Protein AF-A0A5N6XJJ0-F1 (afdb_monomer)

Structure (mmCIF, N/CA/C/O backbone):
data_AF-A0A5N6XJJ0-F1
#
_entry.id   AF-A0A5N6XJJ0-F1
#
loop_
_atom_site.group_PDB
_atom_site.id
_atom_site.type_symbol
_atom_site.label_atom_id
_atom_site.label_alt_id
_atom_site.label_comp_id
_atom_site.label_asym_id
_atom_site.label_entity_id
_atom_site.label_seq_id
_atom_site.pdbx_PDB_ins_code
_atom_site.Cartn_x
_atom_site.Cartn_y
_atom_site.Cartn_z
_atom_site.occupancy
_atom_site.B_iso_or_equiv
_atom_site.auth_seq_id
_atom_site.auth_comp_id
_atom_site.auth_asym_id
_atom_site.auth_atom_id
_atom_site.pdbx_PDB_model_num
ATOM 1 N N . MET A 1 1 ? -23.373 0.559 -18.946 1.00 32.66 1 MET A N 1
ATOM 2 C CA . MET A 1 1 ? -23.958 1.706 -18.225 1.00 32.66 1 MET A CA 1
ATOM 3 C C . MET A 1 1 ? -22.934 2.140 -17.189 1.00 32.66 1 MET A C 1
ATOM 5 O O . MET A 1 1 ? -22.954 1.647 -16.071 1.00 32.66 1 MET A O 1
ATOM 9 N N . LEU A 1 2 ? -21.949 2.936 -17.612 1.00 35.50 2 LEU A N 1
ATOM 10 C CA . LEU A 1 2 ? -20.989 3.548 -16.695 1.00 35.50 2 LEU A CA 1
ATOM 11 C C . LEU A 1 2 ? -21.789 4.527 -15.840 1.00 35.50 2 LEU A C 1
ATOM 13 O O . LEU A 1 2 ? -22.465 5.399 -16.385 1.00 35.50 2 LEU A O 1
ATOM 17 N N . LEU A 1 3 ? -21.800 4.318 -14.526 1.00 37.94 3 LEU A N 1
ATOM 18 C CA . LEU A 1 3 ? -22.366 5.254 -13.561 1.00 37.94 3 LEU A CA 1
ATOM 19 C C . LEU A 1 3 ? -21.498 6.520 -13.571 1.00 37.94 3 LEU A C 1
ATOM 21 O O . LEU A 1 3 ? -20.705 6.758 -12.669 1.00 37.94 3 LEU A O 1
ATOM 25 N N . ASP A 1 4 ? -21.677 7.336 -14.610 1.00 41.28 4 ASP A N 1
ATOM 26 C CA . ASP A 1 4 ? -21.200 8.712 -14.751 1.00 41.28 4 ASP A CA 1
ATOM 27 C C . ASP A 1 4 ? -21.990 9.636 -13.810 1.00 41.28 4 ASP A C 1
ATOM 29 O O . ASP A 1 4 ? -22.549 10.664 -14.192 1.00 41.28 4 ASP A O 1
ATOM 33 N N . GLY A 1 5 ? -22.078 9.247 -12.540 1.00 42.66 5 GLY A N 1
ATOM 34 C CA . GLY A 1 5 ? -22.520 10.141 -11.493 1.00 42.66 5 GLY A CA 1
ATOM 35 C C . GLY A 1 5 ? -21.407 11.141 -11.229 1.00 42.66 5 GLY A C 1
ATOM 36 O O . GLY A 1 5 ? -20.252 10.756 -11.064 1.00 42.66 5 GLY A O 1
ATOM 37 N N . GLN A 1 6 ? -21.762 12.418 -11.127 1.00 47.41 6 GLN A N 1
ATOM 38 C CA . GLN A 1 6 ? -20.972 13.504 -10.535 1.00 47.41 6 GLN A CA 1
ATOM 39 C C . GLN A 1 6 ? -20.654 13.241 -9.044 1.00 47.41 6 GLN A C 1
ATOM 41 O O . GLN A 1 6 ? -20.845 14.092 -8.178 1.00 47.41 6 GLN A O 1
ATOM 46 N N . LEU A 1 7 ? -20.243 12.026 -8.701 1.00 52.41 7 LEU A N 1
ATOM 47 C CA . LEU A 1 7 ? -19.895 11.616 -7.361 1.00 52.41 7 LEU A CA 1
ATOM 48 C C . LEU A 1 7 ? -18.451 12.038 -7.155 1.00 52.41 7 LEU A C 1
ATOM 50 O O . LEU A 1 7 ? -17.514 11.426 -7.666 1.00 52.41 7 LEU A O 1
ATOM 54 N N . SER A 1 8 ? -18.278 13.137 -6.430 1.00 66.50 8 SER A N 1
ATOM 55 C CA . SER A 1 8 ? -16.967 13.516 -5.942 1.00 66.50 8 SER A CA 1
ATOM 56 C C . SER A 1 8 ? -16.466 12.385 -5.039 1.00 66.50 8 SER A C 1
ATOM 58 O O . SER A 1 8 ? -17.135 11.994 -4.083 1.00 66.50 8 SER A O 1
ATOM 60 N N . PHE A 1 9 ? -15.296 11.833 -5.364 1.00 71.94 9 PHE A N 1
ATOM 61 C CA . PHE A 1 9 ? -14.524 10.944 -4.490 1.00 71.94 9 PHE A CA 1
ATOM 62 C C . PHE A 1 9 ? -14.634 11.286 -2.992 1.00 71.94 9 PHE A C 1
ATOM 64 O O . PHE A 1 9 ? -14.977 10.379 -2.232 1.00 71.94 9 PHE A O 1
ATOM 71 N N . PRO A 1 10 ? -14.480 12.568 -2.581 1.00 73.50 10 PRO A N 1
ATOM 72 C CA . PRO A 1 10 ? -14.843 13.057 -1.252 1.00 73.50 10 PRO A CA 1
ATOM 73 C C . PRO A 1 10 ? -16.040 12.378 -0.589 1.00 73.50 10 PRO A C 1
ATOM 75 O O . PRO A 1 10 ? -15.932 11.800 0.486 1.00 73.50 10 PRO A O 1
ATOM 78 N N . ARG A 1 11 ? -17.190 12.420 -1.263 1.00 76.12 11 ARG A N 1
ATOM 79 C CA . ARG A 1 11 ? -18.474 12.040 -0.694 1.00 76.12 11 ARG A CA 1
ATOM 80 C C . ARG A 1 11 ? -18.572 10.535 -0.501 1.00 76.12 11 ARG A C 1
ATOM 82 O O . ARG A 1 11 ? -19.161 10.086 0.474 1.00 76.12 11 ARG A O 1
ATOM 89 N N . GLN A 1 12 ? -18.008 9.754 -1.421 1.00 80.31 12 GLN A N 1
ATOM 90 C CA . GLN A 1 12 ? -18.005 8.294 -1.301 1.00 80.31 12 GLN A CA 1
ATOM 91 C C . GLN A 1 12 ? -17.104 7.839 -0.153 1.00 80.31 12 GLN A C 1
ATOM 93 O O . GLN A 1 12 ? -17.501 6.986 0.640 1.00 80.31 12 GLN A O 1
ATOM 98 N N . VAL A 1 13 ? -15.935 8.467 -0.010 1.00 81.81 13 VAL A N 1
ATOM 99 C CA . VAL A 1 13 ? -15.036 8.202 1.116 1.00 81.81 13 VAL A CA 1
ATOM 100 C C . VAL A 1 13 ? -15.674 8.609 2.440 1.00 81.81 13 VAL A C 1
ATOM 102 O O . VAL A 1 13 ? -15.606 7.840 3.391 1.00 81.81 13 VAL A O 1
ATOM 105 N N . GLU A 1 14 ? -16.344 9.760 2.512 1.00 84.12 14 GLU A N 1
ATOM 106 C CA . GLU A 1 14 ? -17.056 10.194 3.721 1.00 84.12 14 GLU A CA 1
ATOM 107 C C . GLU A 1 14 ? -18.186 9.236 4.114 1.00 84.12 14 GLU A C 1
ATOM 109 O O . GLU A 1 14 ? -18.315 8.888 5.289 1.00 84.12 14 GLU A O 1
ATOM 114 N N . VAL A 1 15 ? -18.992 8.778 3.150 1.00 87.81 15 VAL A N 1
ATOM 115 C CA . VAL A 1 15 ? -20.066 7.803 3.403 1.00 87.81 15 VAL A CA 1
ATOM 116 C C . VAL A 1 15 ? -19.482 6.489 3.920 1.00 87.81 15 VAL A C 1
ATOM 118 O O . VAL A 1 15 ? -19.957 5.959 4.927 1.00 87.81 15 VAL A O 1
ATOM 121 N N . MET A 1 16 ? -18.422 5.994 3.279 1.00 89.56 16 MET A N 1
ATOM 122 C CA . MET A 1 16 ? -17.717 4.786 3.706 1.00 89.56 16 MET A CA 1
ATOM 123 C C . MET A 1 16 ? -17.121 4.944 5.112 1.00 89.56 16 MET A C 1
ATOM 125 O O . MET A 1 16 ? -17.356 4.102 5.976 1.00 89.56 16 MET A O 1
ATOM 129 N N . ALA A 1 17 ? -16.406 6.040 5.373 1.00 90.75 17 ALA A N 1
ATOM 130 C CA . ALA A 1 17 ? -15.809 6.326 6.672 1.00 90.75 17 ALA A CA 1
ATOM 131 C C . ALA A 1 17 ? -16.868 6.443 7.774 1.00 90.75 17 ALA A C 1
ATOM 133 O O . ALA A 1 17 ? -16.704 5.873 8.847 1.00 90.75 17 ALA A O 1
ATOM 134 N N . THR A 1 18 ? -17.997 7.098 7.495 1.00 92.31 18 THR A N 1
ATOM 135 C CA . THR A 1 18 ? -19.121 7.198 8.438 1.00 92.31 18 THR A CA 1
ATOM 136 C C . THR A 1 18 ? -19.681 5.818 8.783 1.00 92.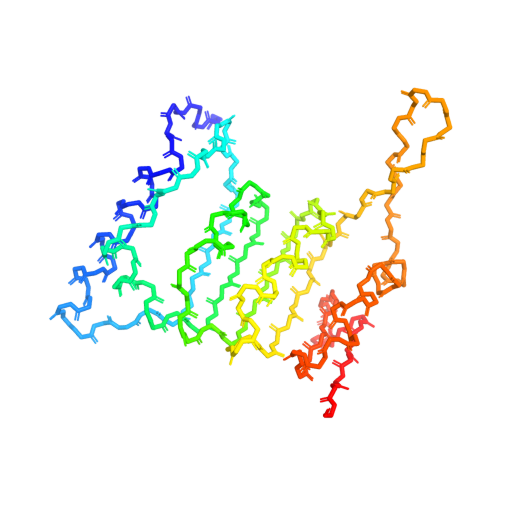31 18 THR A C 1
ATOM 138 O O . THR A 1 18 ? -19.937 5.534 9.954 1.00 92.31 18 THR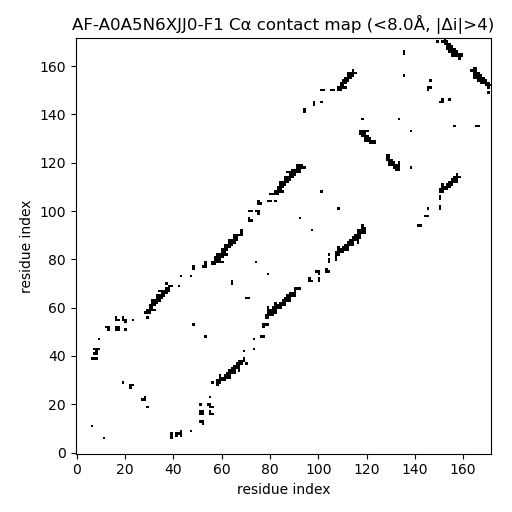 A O 1
ATOM 141 N N . ALA A 1 19 ? -19.841 4.938 7.790 1.00 92.88 19 ALA A N 1
ATOM 142 C CA . ALA A 1 19 ? -20.304 3.572 8.018 1.00 92.88 19 ALA A CA 1
ATOM 143 C C . ALA A 1 19 ? -19.307 2.761 8.865 1.00 92.88 19 ALA A C 1
ATOM 145 O O . ALA A 1 19 ? -19.714 2.075 9.803 1.00 92.88 19 ALA A O 1
ATOM 146 N N . ILE A 1 20 ? -18.005 2.883 8.588 1.00 93.88 20 ILE A N 1
ATOM 147 C CA . ILE A 1 20 ? -16.949 2.209 9.356 1.00 93.88 20 ILE A CA 1
ATOM 148 C C . ILE A 1 20 ? -16.906 2.733 10.797 1.00 93.88 20 ILE A C 1
ATOM 150 O O . ILE A 1 20 ? -16.920 1.940 11.737 1.00 93.88 20 ILE A O 1
ATOM 154 N N . ALA A 1 21 ? -16.937 4.052 10.996 1.00 92.56 21 ALA A N 1
ATOM 155 C CA . ALA A 1 21 ? -16.982 4.663 12.323 1.00 92.56 21 ALA A CA 1
ATOM 156 C C . ALA A 1 21 ? -18.231 4.225 13.112 1.00 92.56 21 ALA A C 1
ATOM 158 O O . ALA A 1 21 ? -18.152 3.918 14.302 1.00 92.56 21 ALA A O 1
ATOM 159 N N . ALA A 1 22 ? -19.390 4.108 12.454 1.00 93.44 22 ALA A N 1
ATOM 160 C CA . ALA A 1 22 ? -20.593 3.563 13.078 1.00 93.44 22 ALA A CA 1
ATOM 161 C C . ALA A 1 22 ? -20.420 2.087 13.481 1.00 93.44 22 ALA A C 1
ATOM 163 O O . ALA A 1 22 ? -20.801 1.720 14.592 1.00 93.44 22 ALA A O 1
ATOM 164 N N . ALA A 1 23 ? -19.809 1.255 12.632 1.00 93.44 23 ALA A N 1
ATOM 165 C CA . ALA A 1 23 ? -19.524 -0.148 12.939 1.00 93.44 23 ALA A CA 1
ATOM 166 C C . ALA A 1 23 ? -18.567 -0.301 14.138 1.00 93.44 23 ALA A C 1
ATOM 168 O O . ALA A 1 23 ? -18.778 -1.161 14.998 1.00 93.44 23 ALA A O 1
ATOM 169 N N . LYS A 1 24 ? -17.578 0.591 14.268 1.00 93.56 24 LYS A N 1
ATOM 170 C CA . LYS A 1 24 ? -16.646 0.619 15.408 1.00 93.56 24 LYS A CA 1
ATOM 171 C C . LYS A 1 24 ? -17.338 0.815 16.754 1.00 93.56 24 LYS A C 1
ATOM 173 O O . LYS A 1 24 ? -16.919 0.215 17.743 1.00 93.56 24 LYS A O 1
ATOM 178 N N . ARG A 1 25 ? -18.454 1.552 16.806 1.00 91.88 25 ARG A N 1
ATOM 179 C CA . ARG A 1 25 ? -19.273 1.687 18.033 1.00 91.88 25 ARG A CA 1
ATOM 180 C C . ARG A 1 25 ? -19.836 0.349 18.516 1.00 91.88 25 ARG A C 1
ATOM 182 O O . ARG A 1 25 ? -20.075 0.178 19.707 1.00 91.88 25 ARG A O 1
ATOM 189 N N . TYR A 1 26 ? -19.977 -0.613 17.608 1.00 94.12 26 TYR A N 1
ATOM 190 C CA . TYR A 1 26 ? -20.374 -1.991 17.892 1.00 94.12 26 TYR A CA 1
ATOM 191 C C . TYR A 1 26 ? -19.176 -2.947 17.997 1.00 94.12 26 TYR A C 1
ATOM 193 O O . TYR A 1 26 ? -19.348 -4.159 17.903 1.00 94.12 26 TYR A O 1
ATOM 201 N N . ARG A 1 27 ? -17.964 -2.418 18.229 1.00 93.19 27 ARG A N 1
ATOM 202 C CA . ARG A 1 27 ? -16.705 -3.173 18.376 1.00 93.19 27 ARG A CA 1
ATOM 203 C C . ARG A 1 27 ? -16.291 -3.961 17.129 1.00 93.19 27 ARG A C 1
ATOM 205 O O . ARG A 1 27 ? -15.551 -4.935 17.235 1.00 93.19 27 ARG A O 1
ATOM 212 N N . VAL A 1 28 ? -16.744 -3.536 15.952 1.00 93.62 28 VAL A N 1
ATOM 213 C CA . VAL A 1 28 ? -16.269 -4.072 14.672 1.00 93.62 28 VAL A CA 1
ATOM 214 C C . VAL A 1 28 ? -15.032 -3.286 14.242 1.00 93.62 28 VAL A C 1
ATOM 216 O O . VAL A 1 28 ? -15.100 -2.068 14.107 1.00 93.62 28 VAL A O 1
ATOM 219 N N . ALA A 1 29 ? -13.915 -3.977 14.015 1.00 90.00 29 ALA A N 1
ATOM 220 C CA . ALA A 1 29 ? -12.679 -3.386 13.505 1.00 90.00 29 ALA A CA 1
ATOM 221 C C . ALA A 1 29 ? -12.459 -3.786 12.041 1.00 90.00 29 ALA A C 1
ATOM 223 O O . ALA A 1 29 ? -12.595 -4.960 11.685 1.00 90.00 29 ALA A O 1
ATOM 224 N N . ILE A 1 30 ? -12.101 -2.814 11.201 1.00 92.25 30 ILE A N 1
ATOM 225 C CA . ILE A 1 30 ? -11.773 -3.033 9.790 1.00 92.25 30 ILE A CA 1
ATOM 226 C C . ILE A 1 30 ? -10.255 -2.993 9.640 1.00 92.25 30 ILE A C 1
ATOM 228 O O . ILE A 1 30 ? -9.650 -1.930 9.727 1.00 92.25 30 ILE A O 1
ATOM 232 N N . HIS A 1 31 ? -9.652 -4.160 9.413 1.00 96.44 31 HIS A N 1
ATOM 233 C CA . HIS A 1 31 ? -8.200 -4.291 9.260 1.00 96.44 31 HIS A CA 1
ATOM 234 C C . HIS A 1 31 ? -7.735 -4.201 7.806 1.00 96.44 31 HIS A C 1
ATOM 236 O O . HIS A 1 31 ? -6.589 -3.835 7.564 1.00 96.44 31 HIS A O 1
ATOM 242 N N . THR A 1 32 ? -8.609 -4.506 6.849 1.00 96.69 32 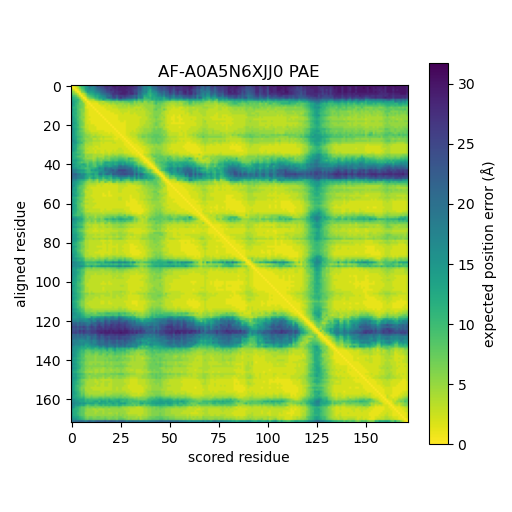THR A N 1
ATOM 243 C CA . THR A 1 32 ? -8.282 -4.512 5.421 1.00 96.69 32 THR A CA 1
ATOM 244 C C . THR A 1 32 ? -9.262 -3.613 4.685 1.00 96.69 32 THR A C 1
ATOM 246 O O . THR A 1 32 ? -10.475 -3.816 4.769 1.00 96.69 32 THR A O 1
ATOM 249 N N . LEU A 1 33 ? -8.735 -2.620 3.972 1.00 93.81 33 LEU A N 1
ATOM 250 C CA . LEU A 1 33 ? -9.495 -1.722 3.113 1.00 93.81 33 LEU A CA 1
ATOM 251 C C . LEU A 1 33 ? -9.106 -1.979 1.658 1.00 93.81 33 LEU A C 1
ATOM 253 O O . LEU A 1 33 ? -7.952 -1.796 1.281 1.00 93.81 33 LEU A O 1
ATOM 257 N N . ILE A 1 34 ? -10.079 -2.384 0.845 1.00 93.31 34 ILE A N 1
ATOM 258 C CA . ILE A 1 34 ? -9.886 -2.660 -0.581 1.00 93.31 34 ILE A CA 1
ATOM 259 C C . ILE A 1 34 ? -10.726 -1.670 -1.374 1.00 93.31 34 ILE A C 1
ATOM 261 O O . ILE A 1 34 ? -11.935 -1.572 -1.162 1.00 93.31 34 ILE A O 1
ATOM 265 N N . ILE A 1 35 ? -10.094 -0.956 -2.301 1.00 89.00 35 ILE A N 1
ATOM 266 C CA . ILE A 1 35 ? -10.783 -0.079 -3.247 1.00 89.00 35 ILE A CA 1
ATOM 267 C C . ILE A 1 35 ? -10.409 -0.517 -4.656 1.00 89.00 35 ILE A C 1
ATOM 269 O O . ILE A 1 35 ? -9.229 -0.645 -4.976 1.00 89.00 35 ILE A O 1
ATOM 273 N N . SER A 1 36 ? -11.427 -0.769 -5.480 1.00 88.12 36 SER A N 1
ATOM 274 C CA . SER A 1 36 ? -11.257 -1.239 -6.853 1.00 88.12 36 SER A CA 1
ATOM 275 C C . SER A 1 36 ? -12.112 -0.456 -7.849 1.00 88.12 36 SER A C 1
ATOM 277 O O . SER A 1 36 ? -13.233 -0.057 -7.523 1.00 88.12 36 SER A O 1
ATOM 279 N N . GLY A 1 37 ? -11.579 -0.238 -9.057 1.00 81.75 37 GLY A N 1
ATOM 280 C CA . GLY A 1 37 ? -12.308 0.327 -10.198 1.00 81.75 37 GLY A CA 1
ATOM 281 C C . GLY A 1 37 ? -12.802 1.761 -9.996 1.00 81.75 37 GLY A C 1
ATOM 282 O O . GLY A 1 37 ? -13.873 2.123 -10.494 1.00 81.75 37 GLY A O 1
ATOM 283 N N . PHE A 1 38 ? -12.075 2.577 -9.225 1.00 75.62 38 PHE A N 1
ATOM 284 C CA . PHE A 1 38 ? -12.516 3.919 -8.865 1.00 75.62 38 PHE A CA 1
ATOM 285 C C . PHE A 1 38 ? -11.721 5.021 -9.584 1.00 75.62 38 PHE A C 1
ATOM 287 O O . PHE A 1 38 ? -10.559 5.305 -9.282 1.00 75.62 38 PHE A O 1
ATOM 294 N N . TYR A 1 39 ? -12.415 5.725 -10.482 1.00 72.50 39 TYR A N 1
ATOM 295 C CA . TYR A 1 39 ? -11.856 6.734 -11.382 1.00 72.50 39 TYR A CA 1
ATOM 296 C C . TYR A 1 39 ? -12.542 8.097 -11.221 1.00 72.50 39 TYR A C 1
ATOM 298 O O . TYR A 1 39 ? -13.461 8.434 -11.975 1.00 72.50 39 TYR A O 1
ATOM 306 N N . PRO A 1 40 ? -12.135 8.928 -10.248 1.00 66.19 40 PRO A N 1
ATOM 307 C CA . PRO A 1 40 ? -12.720 10.244 -10.096 1.00 66.19 40 PRO A CA 1
ATOM 308 C C . PRO A 1 40 ? -12.235 11.176 -11.203 1.00 66.19 40 PRO A C 1
ATOM 310 O O . PRO A 1 40 ? -11.039 11.329 -11.439 1.00 66.19 40 PRO A O 1
ATOM 313 N N . ARG A 1 41 ? -13.178 11.878 -11.837 1.00 60.16 41 ARG A N 1
ATOM 314 C CA . ARG A 1 41 ? -12.868 12.935 -12.815 1.00 60.16 41 ARG A CA 1
ATOM 315 C C . ARG A 1 41 ? -12.267 14.188 -12.172 1.00 60.16 41 ARG A C 1
ATOM 317 O O . ARG A 1 41 ? -11.607 14.966 -12.849 1.00 60.16 41 ARG A O 1
ATOM 324 N N . VAL A 1 42 ? -12.510 14.393 -10.876 1.00 59.41 42 VAL A N 1
ATOM 325 C CA . VAL A 1 42 ? -11.975 15.514 -10.098 1.00 59.41 42 VAL A CA 1
ATOM 326 C C . VAL A 1 42 ? -11.197 14.951 -8.920 1.00 59.41 42 VAL A C 1
ATOM 328 O O . VAL A 1 42 ? -11.772 14.412 -7.973 1.00 59.41 42 VAL A O 1
ATOM 331 N N . LEU A 1 43 ? -9.877 15.086 -8.998 1.00 57.12 43 LEU A N 1
ATOM 332 C CA . LEU A 1 43 ? -8.984 14.887 -7.868 1.00 57.12 43 L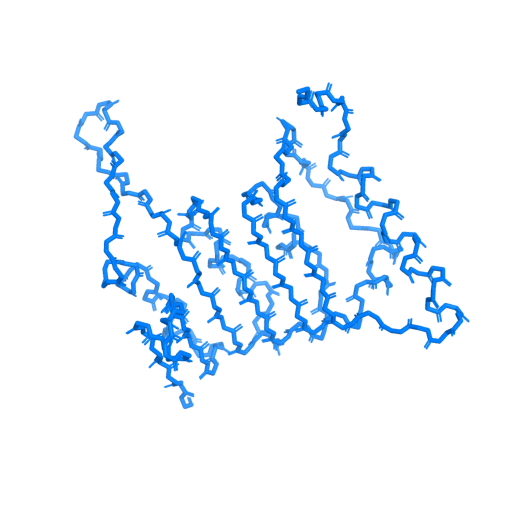EU A CA 1
ATOM 333 C C . LEU A 1 43 ? -9.266 15.973 -6.835 1.00 57.12 43 LEU A C 1
ATOM 335 O O . LEU A 1 43 ? -9.248 17.161 -7.157 1.00 57.12 43 LEU A O 1
ATOM 339 N N . CYS A 1 44 ? -9.549 15.576 -5.597 1.00 52.56 44 CYS A N 1
ATOM 340 C CA . CYS A 1 44 ? -9.793 16.556 -4.554 1.00 52.56 44 CYS A CA 1
ATOM 341 C C . CYS A 1 44 ? -8.495 17.301 -4.237 1.00 52.56 44 CYS A C 1
ATOM 343 O O . CYS A 1 44 ? -7.527 16.715 -3.752 1.00 52.56 44 CYS A O 1
ATOM 345 N N . GLN A 1 45 ? -8.481 18.602 -4.509 1.00 52.34 45 GLN A N 1
ATOM 346 C CA . GLN A 1 45 ? -7.402 19.489 -4.107 1.00 52.34 45 GLN A CA 1
ATOM 347 C C . GLN A 1 45 ? -7.541 19.779 -2.609 1.00 52.34 45 GLN A C 1
ATOM 349 O O . GLN A 1 45 ? -8.275 20.674 -2.214 1.00 52.34 45 GLN A O 1
ATOM 354 N N . SER A 1 46 ? -6.797 19.029 -1.792 1.00 51.12 46 SER A N 1
ATOM 355 C CA . SER A 1 46 ? -6.474 19.305 -0.381 1.00 51.12 46 SER A CA 1
ATOM 356 C C . SER A 1 46 ? -7.629 19.298 0.647 1.00 51.12 46 SER A C 1
ATOM 358 O O . SER A 1 46 ? -8.681 19.893 0.449 1.00 51.12 46 SER A O 1
ATOM 360 N N . ARG A 1 47 ? -7.362 18.676 1.810 1.00 56.56 47 ARG A N 1
ATOM 361 C CA . ARG A 1 47 ? -8.139 18.738 3.075 1.00 56.56 47 ARG A CA 1
ATOM 362 C C . ARG A 1 47 ? -9.462 17.962 3.170 1.00 56.56 47 ARG A C 1
ATOM 364 O O . ARG A 1 47 ? -10.384 18.411 3.840 1.00 56.56 47 ARG A O 1
ATOM 371 N N . LEU A 1 48 ? -9.540 16.764 2.595 1.00 65.38 48 LEU A N 1
ATOM 372 C CA . LEU A 1 48 ? -10.664 15.857 2.888 1.00 65.38 48 LEU A CA 1
ATOM 373 C C . LEU A 1 48 ? -10.550 15.110 4.207 1.00 65.38 48 LEU A C 1
ATOM 375 O O . LEU A 1 48 ? -11.529 14.520 4.638 1.00 65.38 48 LEU A O 1
ATOM 379 N N . VAL A 1 49 ? -9.368 15.067 4.817 1.00 68.56 49 VAL A N 1
ATOM 380 C CA . VAL A 1 49 ? -9.162 14.285 6.034 1.00 68.56 49 VAL A CA 1
ATOM 381 C C . VAL A 1 49 ? -9.914 14.950 7.181 1.00 68.56 49 VAL A C 1
ATOM 383 O O . VAL A 1 49 ? -9.494 15.982 7.699 1.00 68.56 49 VAL A O 1
ATOM 386 N N . THR A 1 50 ? -11.046 14.359 7.546 1.00 81.38 50 THR A N 1
ATOM 387 C CA . THR A 1 50 ? -11.847 14.730 8.712 1.00 81.38 50 THR A CA 1
ATOM 388 C C . THR A 1 50 ? -11.520 13.818 9.894 1.00 81.38 50 THR A C 1
ATOM 390 O O . THR A 1 50 ? -10.919 12.749 9.731 1.00 81.38 50 THR A O 1
ATOM 393 N N . ASP A 1 51 ? -11.966 14.204 11.089 1.00 86.88 51 ASP A N 1
ATOM 394 C CA . ASP A 1 51 ? -11.854 13.360 12.284 1.00 86.88 51 ASP A CA 1
ATOM 395 C C . ASP A 1 51 ? -12.551 12.006 12.082 1.00 86.88 51 ASP A C 1
ATOM 397 O O . ASP A 1 51 ? -12.026 10.975 12.490 1.00 86.88 51 ASP A O 1
ATOM 401 N N . ILE A 1 52 ? -13.679 11.989 11.358 1.00 89.12 52 ILE A N 1
ATOM 402 C CA . ILE A 1 52 ? -14.431 10.765 11.038 1.00 89.12 52 ILE A CA 1
ATOM 403 C C . ILE A 1 52 ? -13.597 9.815 10.175 1.00 89.12 52 ILE A C 1
ATOM 405 O O . ILE A 1 52 ? -13.583 8.614 10.427 1.00 89.12 52 ILE A O 1
ATOM 409 N N . ILE A 1 53 ? -12.894 10.331 9.164 1.00 89.69 53 ILE A N 1
ATOM 410 C CA . ILE A 1 53 ? -12.019 9.519 8.305 1.00 89.69 53 ILE A CA 1
ATOM 411 C C . ILE A 1 53 ? -10.839 8.968 9.107 1.00 89.69 53 ILE A C 1
ATOM 413 O O . ILE A 1 53 ? -10.510 7.787 8.993 1.00 89.69 53 ILE A O 1
ATOM 417 N N . SER A 1 54 ? -10.240 9.808 9.952 1.00 89.31 54 SER A N 1
ATOM 418 C CA . SER A 1 54 ? -9.116 9.412 10.806 1.00 89.31 54 SER A CA 1
ATOM 419 C C . SER A 1 54 ? -9.523 8.326 11.808 1.00 89.31 54 SER A C 1
ATOM 421 O O . SER A 1 54 ? -8.802 7.347 11.990 1.00 89.31 54 SER A O 1
ATOM 423 N N . GLU A 1 55 ? -10.702 8.456 12.422 1.00 91.38 55 GLU A N 1
ATOM 424 C CA . GLU A 1 55 ? -11.275 7.441 13.310 1.00 91.38 55 GLU A CA 1
ATOM 425 C C . GLU A 1 55 ? -11.601 6.152 12.547 1.00 91.38 55 GLU A C 1
ATOM 427 O O . GLU A 1 55 ? -11.272 5.055 13.006 1.00 91.38 55 GLU A O 1
ATOM 432 N N . ALA A 1 56 ? -12.234 6.269 11.378 1.00 93.12 56 ALA A N 1
ATOM 433 C CA . ALA A 1 56 ? -12.652 5.128 10.577 1.00 93.12 56 ALA A CA 1
ATOM 434 C C . ALA A 1 56 ? -11.467 4.245 10.174 1.00 93.12 56 ALA A C 1
ATOM 436 O O . ALA A 1 56 ? -11.553 3.022 10.279 1.00 93.12 56 ALA A O 1
ATOM 437 N N . PHE A 1 57 ? -10.355 4.849 9.751 1.00 93.62 57 PHE A N 1
ATOM 438 C CA . PHE A 1 57 ? -9.212 4.106 9.223 1.00 93.62 57 PHE A CA 1
ATOM 439 C C . PHE A 1 57 ? -8.101 3.831 10.245 1.00 93.62 57 PHE A C 1
ATOM 441 O O . PHE A 1 57 ? -7.070 3.268 9.885 1.00 93.62 57 PHE A O 1
ATOM 448 N N . SER A 1 58 ? -8.301 4.155 11.528 1.00 94.44 58 SER A N 1
ATOM 449 C CA . SER A 1 58 ? -7.258 3.997 12.557 1.00 94.44 58 SER A CA 1
ATOM 450 C C . SER A 1 58 ? -6.788 2.554 12.780 1.00 94.44 58 SER A C 1
ATOM 452 O O . SER A 1 58 ? -5.701 2.346 13.315 1.00 94.44 58 SER A O 1
ATOM 454 N N . ASP A 1 59 ? -7.613 1.571 12.414 1.00 95.81 59 ASP A N 1
ATOM 455 C CA . ASP A 1 59 ? -7.344 0.140 12.618 1.00 95.81 59 ASP A CA 1
ATOM 456 C C . ASP A 1 59 ? -6.962 -0.579 11.317 1.00 95.81 59 ASP A C 1
ATOM 458 O O . ASP A 1 59 ? -6.717 -1.787 11.326 1.00 95.81 59 ASP A O 1
ATOM 462 N N . VAL A 1 60 ? -6.904 0.155 10.199 1.00 96.94 60 VAL A N 1
ATOM 463 C CA . VAL A 1 60 ? -6.543 -0.398 8.893 1.00 96.94 60 VAL A CA 1
ATOM 464 C C . VAL A 1 60 ? -5.065 -0.766 8.908 1.00 96.94 60 VAL A C 1
ATOM 466 O O . VAL A 1 60 ? -4.194 0.089 9.066 1.00 96.94 60 VAL A O 1
ATOM 469 N N . LYS A 1 61 ? -4.803 -2.059 8.725 1.00 98.19 61 LYS A N 1
ATOM 470 C CA . LYS A 1 61 ? -3.471 -2.662 8.625 1.00 98.19 61 LYS A CA 1
ATOM 471 C C . LYS A 1 61 ? -3.058 -2.942 7.194 1.00 98.19 61 LYS A C 1
ATOM 473 O O . LYS A 1 61 ? -1.867 -2.986 6.899 1.00 98.19 61 LYS A O 1
ATOM 478 N N . GLU A 1 62 ? -4.038 -3.121 6.321 1.00 98.31 62 GLU A N 1
ATOM 479 C CA . GLU A 1 62 ? -3.827 -3.428 4.922 1.00 98.31 62 GLU A CA 1
ATOM 480 C C . GLU A 1 62 ? -4.685 -2.530 4.039 1.00 98.31 62 GLU A C 1
ATOM 482 O O . GLU A 1 62 ? -5.905 -2.461 4.201 1.00 98.31 62 GLU A O 1
ATOM 487 N N . LEU A 1 63 ? -4.032 -1.850 3.102 1.00 96.38 63 LEU A N 1
ATOM 488 C CA . LEU A 1 63 ? -4.682 -1.059 2.068 1.00 96.38 63 LEU A CA 1
ATOM 489 C C . LEU A 1 63 ? -4.374 -1.680 0.710 1.00 96.38 63 LEU A C 1
ATOM 491 O O . LEU A 1 63 ? -3.206 -1.811 0.350 1.00 96.38 63 LEU A O 1
ATOM 495 N N . GLN A 1 64 ? -5.417 -2.009 -0.047 1.00 95.00 64 GLN A N 1
ATOM 496 C CA . GLN A 1 64 ? -5.295 -2.479 -1.420 1.00 95.00 64 GLN A CA 1
ATOM 497 C C . GLN A 1 64 ? -5.992 -1.512 -2.376 1.00 95.00 64 GLN A C 1
ATOM 499 O O . GLN A 1 64 ? -7.188 -1.238 -2.234 1.00 95.00 64 GLN A O 1
ATOM 504 N N . LEU A 1 65 ? -5.249 -1.001 -3.355 1.00 91.38 65 LEU A N 1
ATOM 505 C CA . LEU A 1 65 ? -5.754 -0.112 -4.395 1.00 91.38 65 LEU A CA 1
ATOM 506 C C . LEU A 1 65 ? -5.607 -0.781 -5.757 1.00 91.38 65 LEU A C 1
ATOM 508 O O . LEU A 1 65 ? -4.517 -0.837 -6.318 1.00 91.38 65 LEU A O 1
ATOM 512 N N . HIS A 1 66 ? -6.724 -1.238 -6.307 1.00 89.38 66 HIS A N 1
ATOM 513 C CA . HIS A 1 66 ? -6.768 -1.885 -7.613 1.00 89.38 66 HIS A CA 1
ATOM 514 C C . HIS A 1 66 ? -7.442 -0.961 -8.620 1.00 89.38 66 HIS A C 1
ATOM 516 O O . HIS A 1 66 ? -8.523 -0.443 -8.343 1.00 89.38 66 HIS A O 1
ATOM 522 N N . ASP A 1 67 ? -6.836 -0.713 -9.779 1.00 84.06 67 ASP A N 1
ATOM 523 C CA . ASP A 1 67 ? -7.510 0.013 -10.869 1.00 84.06 67 ASP A CA 1
ATOM 524 C C . ASP A 1 67 ? -8.052 1.400 -10.422 1.00 84.06 67 ASP A C 1
ATOM 526 O O . ASP A 1 67 ? -9.163 1.802 -10.762 1.00 84.06 67 ASP A O 1
ATOM 530 N N . SER A 1 68 ? -7.317 2.099 -9.536 1.00 77.31 68 SER A N 1
ATOM 531 C CA . SER A 1 68 ? -7.792 3.321 -8.843 1.00 77.31 68 SER A CA 1
ATOM 532 C C . SER A 1 68 ? -6.733 4.444 -8.685 1.00 77.31 68 SER A C 1
ATOM 534 O O . SER A 1 68 ? -6.433 4.871 -7.563 1.00 77.31 68 SER A O 1
ATOM 536 N N . PRO A 1 69 ? -6.150 4.985 -9.778 1.00 69.81 69 PRO A N 1
ATOM 537 C CA . PRO A 1 69 ? -4.990 5.892 -9.744 1.00 69.81 69 PRO A CA 1
ATOM 538 C C . PRO A 1 69 ? -5.087 7.229 -9.075 1.00 69.81 69 PRO A C 1
ATOM 540 O O . PRO A 1 69 ? -4.134 7.722 -8.467 1.00 69.81 69 PRO A O 1
ATOM 543 N N . ALA A 1 70 ? -6.261 7.807 -9.092 1.00 73.19 70 ALA A N 1
ATOM 544 C CA . ALA A 1 70 ? -6.423 9.103 -8.483 1.00 73.19 70 ALA A CA 1
ATOM 545 C C . ALA A 1 70 ? -6.488 9.044 -6.941 1.00 73.19 70 ALA A C 1
ATOM 547 O O . ALA A 1 70 ? -6.331 10.070 -6.280 1.00 73.19 70 ALA A O 1
ATOM 548 N N . ILE A 1 71 ? -6.696 7.862 -6.353 1.00 81.56 71 ILE A N 1
ATOM 549 C CA . ILE A 1 71 ? -6.919 7.707 -4.912 1.00 81.56 71 ILE A CA 1
ATOM 550 C C . ILE A 1 71 ? -5.621 7.765 -4.100 1.00 81.56 71 ILE A C 1
ATOM 552 O O . ILE A 1 71 ? -5.647 8.190 -2.945 1.00 81.56 71 ILE A O 1
ATOM 556 N N . LEU A 1 72 ? -4.480 7.385 -4.679 1.00 84.94 72 LEU A N 1
ATOM 557 C CA . LEU A 1 72 ? -3.217 7.303 -3.938 1.00 84.94 72 LEU A CA 1
ATOM 558 C C . LEU A 1 72 ? -2.850 8.634 -3.257 1.00 84.94 72 LEU A C 1
ATOM 560 O O . LEU A 1 72 ? -2.475 8.655 -2.088 1.00 84.94 72 LEU A O 1
ATOM 564 N N . ASN A 1 73 ? -3.074 9.757 -3.947 1.00 81.44 73 ASN A N 1
ATOM 565 C CA . ASN A 1 73 ? -2.822 11.104 -3.422 1.00 81.44 73 ASN A CA 1
ATOM 566 C C . ASN A 1 73 ? -3.674 11.446 -2.186 1.00 81.44 73 ASN A C 1
ATOM 568 O O . ASN A 1 73 ? -3.279 12.273 -1.369 1.00 81.44 73 ASN A O 1
ATOM 572 N N . PHE A 1 74 ? -4.860 10.850 -2.051 1.00 84.44 74 PHE A N 1
ATOM 573 C CA . PHE A 1 74 ? -5.684 11.034 -0.860 1.00 84.44 74 PHE A CA 1
ATOM 574 C C . PHE A 1 74 ? -5.097 10.290 0.333 1.00 84.44 74 PHE A C 1
ATOM 576 O O . PHE A 1 74 ? -4.974 10.872 1.410 1.00 84.44 74 PHE A O 1
ATOM 583 N N . PHE A 1 75 ? -4.685 9.035 0.142 1.00 88.75 75 PHE A N 1
ATOM 584 C CA . PHE A 1 75 ? -4.075 8.270 1.225 1.00 88.75 75 PHE A CA 1
ATOM 585 C C . PHE A 1 75 ? -2.654 8.723 1.560 1.00 88.75 75 PHE A C 1
ATOM 587 O O . PHE A 1 75 ? -2.207 8.467 2.668 1.00 88.75 75 PHE A O 1
ATOM 594 N N . GLU A 1 76 ? -1.979 9.471 0.682 1.00 88.62 76 GLU A N 1
ATOM 595 C CA . GLU A 1 76 ? -0.759 10.214 1.038 1.00 88.62 76 GLU A CA 1
ATOM 596 C C . GLU A 1 76 ? -1.014 11.170 2.222 1.00 88.62 76 GLU A C 1
ATOM 598 O O . GLU A 1 76 ? -0.167 11.316 3.096 1.00 88.62 76 GLU A O 1
ATOM 603 N N . GLN A 1 77 ? -2.196 11.797 2.280 1.00 86.06 77 GLN A N 1
ATOM 604 C CA . GLN A 1 77 ? -2.557 12.774 3.318 1.00 86.06 77 GLN A CA 1
ATOM 605 C C . GLN A 1 77 ? -3.387 12.170 4.459 1.00 86.06 77 GLN A C 1
ATOM 607 O O . GLN A 1 77 ? -3.501 12.777 5.523 1.00 86.06 77 GLN A O 1
ATOM 612 N N . CYS A 1 78 ? -4.002 11.007 4.241 1.00 88.12 78 CYS A N 1
ATOM 613 C CA . CYS A 1 78 ? -4.866 10.356 5.216 1.00 88.12 78 CYS A CA 1
ATOM 614 C C . CYS A 1 78 ? -4.037 9.582 6.250 1.00 88.12 78 CYS A C 1
ATOM 616 O O . CYS A 1 78 ? -3.285 8.695 5.855 1.00 88.12 78 CYS A O 1
ATOM 618 N N . PRO A 1 79 ? -4.190 9.832 7.562 1.00 87.75 79 PRO A N 1
ATOM 619 C CA . PRO A 1 79 ? -3.470 9.082 8.579 1.00 87.75 79 PRO A CA 1
ATOM 620 C C . PRO A 1 79 ? -3.950 7.627 8.611 1.00 87.75 79 PRO A C 1
ATOM 622 O O . PRO A 1 79 ? -5.138 7.358 8.786 1.00 87.75 79 PRO A O 1
ATOM 625 N N . LEU A 1 80 ? -3.010 6.692 8.474 1.00 94.25 80 LEU A N 1
ATOM 626 C CA . LEU A 1 80 ? -3.243 5.252 8.586 1.00 94.25 80 LEU A CA 1
ATOM 627 C C . LEU A 1 80 ? -2.265 4.671 9.624 1.00 94.25 80 LEU A C 1
ATOM 629 O O . LEU A 1 80 ? -1.271 4.040 9.270 1.00 94.25 80 LEU A O 1
ATOM 633 N N . PRO A 1 81 ? -2.495 4.915 10.928 1.00 95.19 81 PRO A N 1
ATOM 634 C CA . PRO A 1 81 ? -1.498 4.698 11.980 1.00 95.19 81 PRO A CA 1
ATOM 635 C C . PRO A 1 81 ? -1.137 3.228 12.237 1.00 95.19 81 PRO A C 1
ATOM 637 O O . PRO A 1 81 ? -0.201 2.963 12.988 1.00 95.19 81 PRO A O 1
ATOM 640 N N . GLN A 1 82 ? -1.868 2.278 11.651 1.00 97.19 82 GLN A N 1
ATOM 641 C CA . GLN A 1 82 ? -1.583 0.846 11.741 1.00 97.19 82 GLN A CA 1
ATOM 642 C C . GLN A 1 82 ? -1.252 0.215 10.384 1.00 97.19 82 GLN A C 1
ATOM 644 O O . GLN A 1 82 ? -1.133 -1.004 10.320 1.00 97.19 82 GLN A O 1
ATOM 649 N N . LEU A 1 83 ? -1.095 1.004 9.314 1.00 97.94 83 LEU A N 1
ATOM 650 C CA . LEU A 1 83 ? -0.871 0.467 7.973 1.00 97.94 83 LEU A CA 1
ATOM 651 C C . LEU A 1 83 ? 0.471 -0.254 7.896 1.00 97.94 83 LEU A C 1
ATOM 653 O O . LEU A 1 83 ? 1.508 0.398 7.876 1.00 97.94 83 LEU A O 1
ATOM 657 N N . GLU A 1 84 ? 0.439 -1.578 7.781 1.00 98.19 84 GLU A N 1
ATOM 658 C CA . GLU A 1 84 ? 1.621 -2.430 7.646 1.00 98.19 84 GLU A CA 1
ATOM 659 C C . GLU A 1 84 ? 1.819 -2.916 6.209 1.00 98.19 84 GLU A C 1
ATOM 661 O O . GLU A 1 84 ? 2.959 -3.033 5.751 1.00 98.19 84 GLU A O 1
ATOM 666 N N . ARG A 1 85 ? 0.725 -3.214 5.498 1.00 98.44 85 ARG A N 1
ATOM 667 C CA . ARG A 1 85 ? 0.747 -3.780 4.144 1.00 98.44 85 ARG A CA 1
ATOM 668 C C . ARG A 1 85 ? 0.066 -2.835 3.167 1.00 98.44 85 ARG A C 1
ATOM 670 O O . ARG A 1 85 ? -1.079 -2.439 3.374 1.00 98.44 85 ARG A O 1
ATOM 677 N N . PHE A 1 86 ? 0.761 -2.504 2.090 1.00 97.38 86 PHE A N 1
ATOM 678 C CA . PHE A 1 86 ? 0.188 -1.762 0.981 1.00 97.38 86 PHE A CA 1
ATOM 679 C C . PHE A 1 86 ? 0.300 -2.574 -0.299 1.00 97.38 86 PHE A C 1
ATOM 681 O O . PHE A 1 86 ? 1.374 -3.061 -0.652 1.00 97.38 86 PHE A O 1
ATOM 688 N N . GLU A 1 87 ? -0.822 -2.693 -0.990 1.00 95.69 87 GLU A N 1
ATOM 689 C CA . GLU A 1 87 ? -0.927 -3.333 -2.285 1.00 95.69 87 GLU A CA 1
ATOM 690 C C . GLU A 1 87 ? -1.494 -2.343 -3.292 1.00 95.69 87 GLU A C 1
ATOM 692 O O . GLU A 1 87 ? -2.488 -1.658 -3.037 1.00 95.69 87 GLU A O 1
ATOM 697 N N . ILE A 1 88 ? -0.857 -2.287 -4.452 1.00 92.12 88 ILE A N 1
ATOM 698 C CA . ILE A 1 88 ? -1.361 -1.549 -5.597 1.00 92.12 88 ILE A CA 1
ATOM 699 C C . ILE A 1 88 ? -1.331 -2.458 -6.812 1.00 92.12 88 ILE A C 1
ATOM 701 O O . ILE A 1 88 ? -0.338 -3.154 -7.040 1.00 92.12 88 ILE A O 1
ATOM 705 N N . GLY A 1 89 ? -2.422 -2.462 -7.573 1.00 89.75 89 GLY A N 1
ATOM 706 C CA . GLY A 1 89 ? -2.531 -3.346 -8.719 1.00 89.75 89 GLY A CA 1
ATOM 707 C C . GLY A 1 89 ? -3.397 -2.850 -9.865 1.00 89.75 89 GLY A C 1
ATOM 708 O O . GLY A 1 89 ? -4.207 -1.936 -9.693 1.00 89.75 89 GLY A O 1
ATOM 709 N N . CYS A 1 90 ? -3.200 -3.449 -11.043 1.00 80.31 90 CYS A N 1
ATOM 710 C CA . CYS A 1 90 ? -3.899 -3.124 -12.292 1.00 80.31 90 CYS A CA 1
ATOM 711 C C . CYS A 1 90 ? -3.847 -1.617 -12.583 1.00 80.31 90 CYS A C 1
ATOM 713 O O . CYS A 1 90 ? -4.871 -0.933 -12.614 1.00 80.31 90 CYS A O 1
ATOM 715 N N . TYR A 1 91 ? -2.637 -1.060 -12.657 1.00 74.62 91 TYR A N 1
ATOM 716 C CA . TYR A 1 91 ? -2.447 0.365 -12.398 1.00 74.62 91 TYR A CA 1
ATOM 717 C C . TYR A 1 91 ? -1.351 1.033 -13.221 1.00 74.62 91 TYR A C 1
ATOM 719 O O . TYR A 1 91 ? -0.238 0.521 -13.341 1.00 74.62 91 TYR A O 1
ATOM 727 N N . TRP A 1 92 ? -1.629 2.265 -13.657 1.00 74.69 92 TRP A N 1
ATOM 728 C CA . TRP A 1 92 ? -0.627 3.190 -14.187 1.00 74.69 92 TRP A CA 1
ATOM 729 C C . TRP A 1 92 ? 0.136 3.900 -13.074 1.00 74.69 92 TRP A C 1
ATOM 731 O O . TRP A 1 92 ? -0.381 4.832 -12.452 1.00 74.69 92 TRP A O 1
ATOM 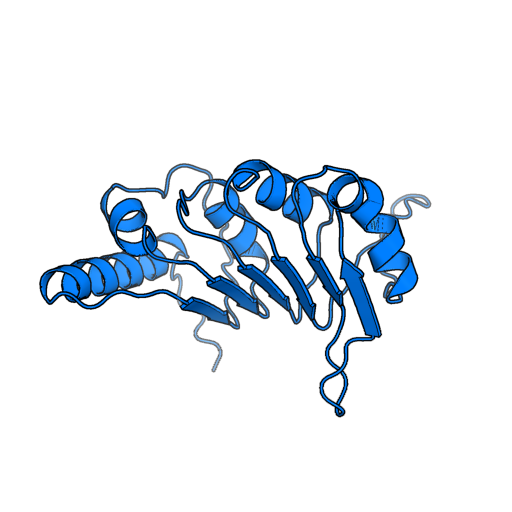741 N N . MET A 1 93 ? 1.383 3.497 -12.838 1.00 76.50 93 MET A N 1
ATOM 742 C CA . MET A 1 93 ? 2.147 3.966 -11.688 1.00 76.50 93 MET A CA 1
ATOM 743 C C . MET A 1 93 ? 3.025 5.180 -11.969 1.00 76.50 93 MET A C 1
ATOM 745 O O . MET A 1 93 ? 3.952 5.137 -12.771 1.00 76.50 93 MET A O 1
ATOM 749 N N . SER A 1 94 ? 2.787 6.256 -11.215 1.00 80.94 94 SER A N 1
ATOM 750 C CA . SER A 1 94 ? 3.797 7.290 -10.992 1.00 80.94 94 SER A CA 1
ATOM 751 C C . SER A 1 94 ? 4.679 6.860 -9.825 1.00 80.94 94 SER A C 1
ATOM 753 O O . SER A 1 94 ? 4.225 6.846 -8.679 1.00 80.94 94 SER A O 1
ATOM 755 N N . VAL A 1 95 ? 5.942 6.536 -10.113 1.00 84.88 95 VAL A N 1
ATOM 756 C CA . VAL A 1 95 ? 6.946 6.171 -9.095 1.00 84.88 95 VAL A CA 1
ATOM 757 C C . VAL A 1 95 ? 7.034 7.247 -8.019 1.00 84.88 95 VAL A C 1
ATOM 759 O O . VAL A 1 95 ? 6.990 6.935 -6.838 1.00 84.88 95 VAL A O 1
ATOM 762 N N . SER A 1 96 ? 7.039 8.521 -8.421 1.00 85.81 96 SER A N 1
ATOM 763 C CA . SER A 1 96 ? 7.088 9.646 -7.483 1.00 85.81 96 SER A CA 1
ATOM 764 C C . SER A 1 96 ? 5.879 9.709 -6.538 1.00 85.81 96 SER A C 1
ATOM 766 O O . SER A 1 96 ? 6.015 10.117 -5.390 1.00 85.81 96 SER A O 1
ATOM 768 N N . HIS A 1 97 ? 4.684 9.310 -6.992 1.00 85.69 97 HIS A N 1
ATOM 769 C CA . HIS A 1 97 ? 3.490 9.288 -6.139 1.00 85.69 97 HIS A CA 1
ATOM 770 C C . HIS A 1 97 ? 3.550 8.129 -5.151 1.00 85.69 97 HIS A C 1
ATOM 772 O O . HIS A 1 97 ? 3.220 8.307 -3.981 1.00 85.69 97 HIS A O 1
ATOM 778 N N . LEU A 1 98 ? 4.005 6.963 -5.618 1.00 91.00 98 LEU A N 1
ATOM 779 C CA . LEU A 1 98 ? 4.250 5.824 -4.747 1.00 91.00 98 LEU A CA 1
ATOM 780 C C . LEU A 1 98 ? 5.298 6.176 -3.687 1.00 91.00 98 LEU A C 1
ATOM 782 O O . LEU A 1 98 ? 5.049 5.961 -2.509 1.00 91.00 98 LEU A O 1
ATOM 786 N N . GLU A 1 99 ? 6.422 6.774 -4.081 1.00 92.81 99 GLU A N 1
ATOM 787 C CA . GLU A 1 99 ? 7.461 7.241 -3.160 1.00 92.81 99 GLU A CA 1
ATOM 788 C C . GLU A 1 99 ? 6.870 8.137 -2.072 1.00 92.81 99 GLU A C 1
ATOM 790 O O . GLU A 1 99 ? 6.998 7.817 -0.892 1.00 92.81 99 GLU A O 1
ATOM 795 N N . ARG A 1 100 ? 6.163 9.214 -2.444 1.00 92.38 100 ARG A N 1
ATOM 796 C CA . ARG A 1 100 ? 5.543 10.116 -1.461 1.00 92.38 100 ARG A CA 1
ATOM 797 C C . ARG A 1 100 ? 4.614 9.384 -0.499 1.00 92.38 100 ARG A C 1
ATOM 799 O O . ARG A 1 100 ? 4.679 9.640 0.700 1.00 92.38 100 ARG A O 1
ATOM 806 N N . PHE A 1 101 ? 3.802 8.456 -1.001 1.00 93.75 101 PHE A N 1
ATOM 807 C CA . PHE A 1 101 ? 2.935 7.638 -0.161 1.00 93.75 101 PHE A CA 1
ATOM 808 C C . PHE A 1 101 ? 3.733 6.777 0.834 1.00 93.75 101 PHE A C 1
ATOM 810 O O . PHE A 1 101 ? 3.451 6.812 2.030 1.00 93.75 101 PHE A O 1
ATOM 817 N N . ILE A 1 102 ? 4.758 6.051 0.374 1.00 96.19 102 ILE A N 1
ATOM 818 C CA . ILE A 1 102 ? 5.604 5.221 1.247 1.00 96.19 102 ILE A CA 1
ATOM 819 C C . ILE A 1 102 ? 6.282 6.081 2.321 1.00 96.19 102 ILE A C 1
ATOM 821 O O . ILE A 1 102 ? 6.267 5.718 3.496 1.00 96.19 102 ILE A O 1
ATOM 825 N N . TYR A 1 103 ? 6.824 7.244 1.950 1.00 96.00 103 TYR A N 1
ATOM 826 C CA . TYR A 1 103 ? 7.456 8.160 2.903 1.00 96.00 103 TYR A CA 1
ATOM 827 C C . TYR A 1 103 ? 6.459 8.760 3.905 1.00 96.00 103 TYR A C 1
ATOM 829 O O . TYR A 1 103 ? 6.802 8.912 5.078 1.00 96.00 103 TYR A O 1
ATOM 837 N N . ALA A 1 104 ? 5.224 9.060 3.488 1.00 94.94 104 ALA A N 1
ATOM 838 C CA . ALA A 1 104 ? 4.174 9.544 4.387 1.00 94.94 104 ALA A CA 1
ATOM 839 C C . ALA A 1 104 ? 3.810 8.511 5.472 1.00 94.94 104 ALA A C 1
ATOM 841 O O . ALA A 1 104 ? 3.514 8.886 6.607 1.00 94.94 104 ALA A O 1
ATOM 842 N N . HIS A 1 105 ? 3.917 7.218 5.150 1.00 96.56 105 HIS A N 1
ATOM 843 C CA . HIS A 1 105 ? 3.601 6.095 6.044 1.00 96.56 105 HIS A CA 1
ATOM 844 C C . HIS A 1 105 ? 4.833 5.333 6.544 1.00 96.56 105 HIS A C 1
ATOM 846 O O . HIS A 1 105 ? 4.715 4.222 7.060 1.00 96.56 105 HIS A O 1
ATOM 852 N N . ALA A 1 106 ? 6.018 5.944 6.459 1.00 96.31 106 ALA A N 1
ATOM 853 C CA . ALA A 1 106 ? 7.312 5.297 6.698 1.00 96.31 106 ALA A CA 1
ATOM 854 C C . ALA A 1 106 ? 7.471 4.630 8.075 1.00 96.31 106 ALA A C 1
ATOM 856 O O . ALA A 1 106 ? 8.338 3.785 8.266 1.00 96.31 106 ALA A O 1
ATOM 857 N N . ARG A 1 107 ? 6.668 5.037 9.065 1.00 96.00 107 ARG A N 1
ATOM 858 C CA . ARG A 1 107 ? 6.731 4.495 10.431 1.00 96.00 107 ARG A CA 1
ATOM 859 C C . ARG A 1 107 ? 5.988 3.176 10.601 1.00 96.00 107 ARG A C 1
ATOM 861 O O . ARG A 1 107 ? 6.232 2.481 11.584 1.00 96.00 107 ARG A O 1
ATOM 868 N N . THR A 1 108 ? 5.041 2.880 9.720 1.00 96.88 108 THR A N 1
ATOM 869 C CA . THR A 1 108 ? 4.100 1.770 9.900 1.00 96.88 108 THR A CA 1
ATOM 870 C C . THR A 1 108 ? 4.214 0.765 8.769 1.00 96.88 108 THR A C 1
ATOM 872 O O . THR A 1 108 ? 4.179 -0.438 9.032 1.00 96.88 108 THR A O 1
ATOM 875 N N . ILE A 1 109 ? 4.389 1.243 7.533 1.00 97.44 109 ILE A N 1
ATOM 876 C CA . ILE A 1 109 ? 4.424 0.388 6.353 1.00 97.44 109 ILE A CA 1
ATOM 877 C C . ILE A 1 109 ? 5.680 -0.480 6.352 1.00 97.44 109 ILE A C 1
ATOM 879 O O . ILE A 1 109 ? 6.785 -0.003 6.587 1.00 97.44 109 ILE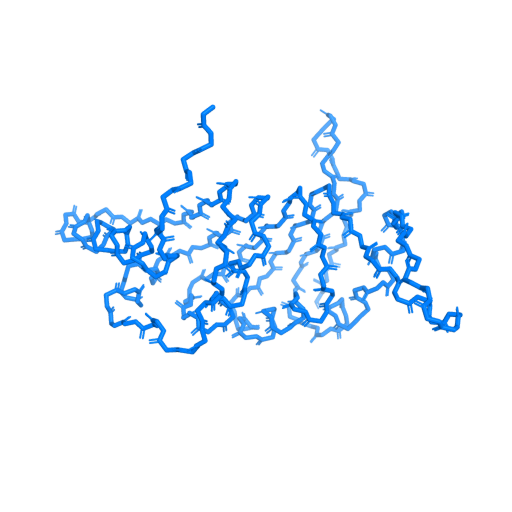 A O 1
ATOM 883 N N . LYS A 1 110 ? 5.497 -1.771 6.082 1.00 97.81 110 LYS A N 1
ATOM 884 C CA . LYS A 1 110 ? 6.570 -2.775 6.064 1.00 97.81 110 LYS A CA 1
ATOM 885 C C . LYS A 1 110 ? 6.556 -3.614 4.798 1.00 97.81 110 LYS A C 1
ATOM 887 O O . LYS A 1 110 ? 7.607 -4.077 4.365 1.00 97.81 110 LYS A O 1
ATOM 892 N N . PHE A 1 111 ? 5.381 -3.820 4.214 1.00 98.25 111 PHE A N 1
ATOM 893 C CA . PHE A 1 111 ? 5.195 -4.699 3.068 1.00 98.25 111 PHE A CA 1
ATOM 894 C C . PHE A 1 111 ? 4.597 -3.905 1.912 1.00 98.25 111 PHE A C 1
ATOM 896 O O . PHE A 1 111 ? 3.527 -3.312 2.064 1.00 98.25 111 PHE A O 1
ATOM 903 N N . LEU A 1 112 ? 5.278 -3.923 0.768 1.00 97.31 112 LEU A N 1
ATOM 904 C CA . LEU A 1 112 ? 4.780 -3.375 -0.489 1.00 97.31 112 LEU A CA 1
ATOM 905 C C . LEU A 1 112 ? 4.562 -4.508 -1.492 1.00 97.31 112 LEU A C 1
ATOM 907 O O . LEU A 1 112 ? 5.476 -5.290 -1.769 1.00 97.31 112 LEU A O 1
ATOM 911 N N . HIS A 1 113 ? 3.362 -4.569 -2.057 1.00 96.25 113 HIS A N 1
ATOM 912 C CA . HIS A 1 113 ? 3.034 -5.459 -3.157 1.00 96.25 113 HIS A CA 1
ATOM 913 C C . HIS A 1 113 ? 2.593 -4.672 -4.394 1.00 96.25 113 HIS A C 1
ATOM 915 O O . HIS A 1 113 ? 1.761 -3.768 -4.301 1.00 96.25 113 HIS A O 1
ATOM 921 N N . LEU A 1 114 ? 3.166 -5.031 -5.541 1.00 93.94 114 LEU A N 1
ATOM 922 C CA . LEU A 1 114 ? 2.864 -4.471 -6.854 1.00 93.94 114 LEU A CA 1
ATOM 923 C C . LEU A 1 114 ? 2.311 -5.579 -7.754 1.00 93.94 114 LEU A C 1
ATOM 925 O O . LEU A 1 114 ? 3.019 -6.547 -8.023 1.00 93.94 114 LEU A O 1
ATOM 929 N N . GLU A 1 115 ? 1.085 -5.432 -8.243 1.00 92.50 115 GLU A N 1
ATOM 930 C CA . GLU A 1 115 ? 0.425 -6.442 -9.082 1.00 92.50 115 GLU A CA 1
ATOM 931 C C . GLU A 1 115 ? 0.042 -5.852 -10.442 1.00 92.50 115 GLU A C 1
ATOM 933 O O . GLU A 1 115 ? -0.723 -4.899 -10.501 1.00 92.50 115 GLU A O 1
ATOM 938 N N . ASP A 1 116 ? 0.545 -6.400 -11.548 1.00 87.81 116 ASP A N 1
ATOM 939 C CA . ASP A 1 116 ? 0.196 -5.937 -12.901 1.00 87.81 116 ASP A CA 1
ATOM 940 C C . ASP A 1 116 ? 0.335 -4.403 -13.045 1.00 87.81 116 ASP A C 1
ATOM 942 O O . ASP A 1 116 ? -0.617 -3.663 -13.316 1.00 87.81 116 ASP A O 1
ATOM 946 N N . ILE A 1 117 ? 1.540 -3.903 -12.739 1.00 85.06 117 ILE A N 1
ATOM 947 C CA . ILE A 1 117 ? 1.859 -2.473 -12.753 1.00 85.06 117 ILE A CA 1
ATOM 948 C C . ILE A 1 117 ? 2.438 -2.045 -14.095 1.00 85.06 117 ILE A C 1
ATOM 950 O O . ILE A 1 117 ? 3.398 -2.617 -14.606 1.00 85.06 117 ILE A O 1
ATOM 954 N N . TRP A 1 118 ? 1.909 -0.935 -14.601 1.00 76.50 118 TRP A N 1
ATOM 955 C CA . TRP A 1 118 ? 2.292 -0.329 -15.862 1.00 76.50 118 TRP A CA 1
ATOM 956 C C . TRP A 1 118 ? 3.033 0.978 -15.557 1.00 76.50 118 TRP A C 1
ATOM 958 O O . TRP A 1 118 ? 2.450 1.931 -15.034 1.00 76.50 118 TRP A O 1
ATOM 968 N N . LEU A 1 119 ? 4.335 1.037 -15.848 1.00 71.31 119 LEU A N 1
ATOM 969 C CA . LEU A 1 119 ? 5.128 2.262 -15.691 1.00 71.31 119 LEU A CA 1
ATOM 970 C C . LEU A 1 119 ? 5.192 3.062 -16.987 1.00 71.31 119 LEU A C 1
ATOM 972 O O . LEU A 1 119 ? 5.479 2.516 -18.048 1.00 71.31 119 LEU A O 1
ATOM 976 N N . PHE A 1 120 ? 5.033 4.379 -16.876 1.00 64.56 120 PHE A N 1
ATOM 977 C CA . PHE A 1 120 ? 5.353 5.303 -17.957 1.00 64.56 120 PHE A CA 1
ATOM 978 C C . PHE A 1 120 ? 6.803 5.765 -17.848 1.00 64.56 120 PHE A C 1
ATOM 980 O O . PHE A 1 120 ? 7.219 6.297 -16.819 1.00 64.56 120 PHE A O 1
ATOM 987 N N . ARG A 1 121 ? 7.567 5.631 -18.934 1.00 57.50 121 ARG A N 1
ATOM 988 C CA . ARG A 1 121 ? 8.843 6.331 -19.076 1.00 57.50 121 ARG A CA 1
ATOM 989 C C . ARG A 1 121 ? 8.593 7.612 -19.865 1.00 57.50 121 ARG A C 1
ATOM 991 O O . ARG A 1 121 ? 8.387 7.552 -21.069 1.00 57.50 121 ARG A O 1
ATOM 998 N N . GLU A 1 122 ? 8.644 8.777 -19.220 1.00 55.00 122 GLU A N 1
ATOM 999 C CA . GLU A 1 122 ? 8.710 10.048 -19.955 1.00 55.00 122 GLU A CA 1
ATOM 1000 C C . GLU A 1 122 ? 10.079 10.171 -20.648 1.00 55.00 122 GLU A C 1
ATOM 1002 O O . GLU A 1 122 ? 10.994 10.820 -20.149 1.00 55.00 122 GLU A O 1
ATOM 1007 N N . ASN A 1 123 ? 10.242 9.545 -21.814 1.00 51.66 123 ASN A N 1
ATOM 1008 C CA . ASN A 1 123 ? 11.338 9.880 -22.717 1.00 51.66 123 ASN A CA 1
ATOM 1009 C C . ASN A 1 123 ? 10.918 11.106 -23.527 1.00 51.66 123 ASN A C 1
ATOM 1011 O O . ASN A 1 123 ? 10.176 10.988 -24.501 1.00 51.66 123 ASN A O 1
ATOM 1015 N N . ARG A 1 124 ? 11.381 12.290 -23.116 1.00 49.88 124 ARG A N 1
ATOM 1016 C CA . ARG A 1 124 ? 11.201 13.523 -23.892 1.00 49.88 124 ARG A CA 1
ATOM 1017 C C . ARG A 1 124 ? 12.173 13.543 -25.071 1.00 49.88 124 ARG A C 1
ATOM 1019 O O . ARG A 1 124 ? 13.227 14.166 -25.003 1.00 49.88 124 ARG A O 1
ATOM 1026 N N . GLU A 1 125 ? 11.810 12.880 -26.161 1.00 50.91 125 GLU A N 1
ATOM 1027 C CA . GLU A 1 125 ? 12.363 13.179 -27.485 1.00 50.91 125 GLU A CA 1
ATOM 1028 C C . GLU A 1 125 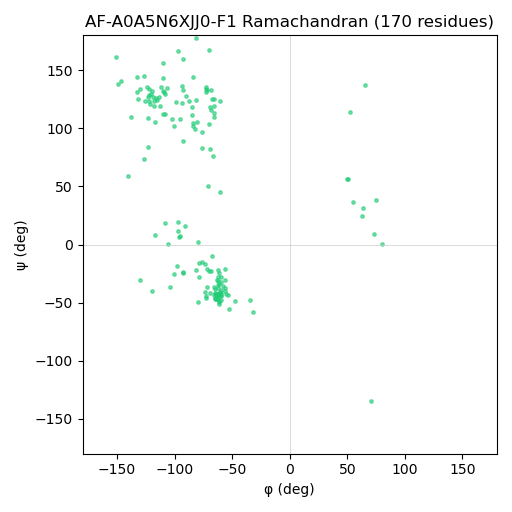? 11.431 14.188 -28.171 1.00 50.91 125 GLU A C 1
ATOM 1030 O O . GLU A 1 125 ? 10.447 13.838 -28.822 1.00 50.91 125 GLU A O 1
ATOM 1035 N N . GLY A 1 126 ? 11.687 15.480 -27.950 1.00 63.09 126 GLY A N 1
ATOM 1036 C CA . GLY A 1 126 ? 10.786 16.547 -28.398 1.00 63.09 126 GLY A CA 1
ATOM 1037 C C . GLY A 1 126 ? 9.472 16.596 -27.598 1.00 63.09 126 GLY A C 1
ATOM 1038 O O . GLY A 1 126 ? 9.497 16.534 -26.372 1.00 63.09 126 GLY A O 1
ATOM 1039 N N . ASN A 1 127 ? 8.331 16.734 -28.291 1.00 53.06 127 ASN A N 1
ATOM 1040 C CA . ASN A 1 127 ? 6.977 16.858 -27.708 1.00 53.06 127 ASN A CA 1
ATOM 1041 C C . ASN A 1 127 ? 6.190 15.529 -27.648 1.00 53.06 127 ASN A C 1
ATOM 1043 O O . ASN A 1 127 ? 4.977 15.546 -27.437 1.00 53.06 127 ASN A O 1
ATOM 1047 N N . ILE A 1 128 ? 6.835 14.382 -27.878 1.00 48.69 128 ILE A N 1
ATOM 1048 C CA . ILE A 1 128 ? 6.160 13.077 -27.925 1.00 48.69 128 ILE A CA 1
ATOM 1049 C C . ILE A 1 128 ? 6.339 12.362 -26.583 1.00 48.69 128 ILE A C 1
ATOM 1051 O O . ILE A 1 128 ? 7.456 12.132 -26.131 1.00 48.69 128 ILE A O 1
ATOM 1055 N N . LEU A 1 129 ? 5.219 12.005 -25.953 1.00 55.84 129 LEU A N 1
ATOM 1056 C CA . LEU A 1 129 ? 5.174 11.128 -24.784 1.00 55.84 129 LEU A CA 1
ATOM 1057 C C . LEU A 1 129 ? 5.193 9.671 -25.261 1.00 55.84 129 LEU A C 1
ATOM 1059 O O . LEU A 1 129 ? 4.186 9.168 -25.757 1.00 55.84 129 LEU A O 1
ATOM 1063 N N . ASN A 1 130 ? 6.334 8.996 -25.119 1.00 54.69 130 ASN A N 1
ATOM 1064 C CA . ASN A 1 130 ? 6.447 7.569 -25.418 1.00 54.69 130 ASN A CA 1
ATOM 1065 C C . ASN A 1 130 ? 6.010 6.734 -24.208 1.00 54.69 130 ASN A C 1
ATOM 1067 O O . ASN A 1 130 ? 6.622 6.800 -23.148 1.00 54.69 130 ASN A O 1
ATOM 1071 N N . LEU A 1 131 ? 4.958 5.932 -24.369 1.00 56.72 131 LEU A N 1
ATOM 1072 C CA . LEU A 1 131 ? 4.441 5.046 -23.325 1.00 56.72 131 LEU A CA 1
ATOM 1073 C C . LEU A 1 131 ? 4.941 3.627 -23.616 1.00 56.72 131 LEU A C 1
ATOM 1075 O O . LEU A 1 131 ? 4.434 2.956 -24.510 1.00 56.72 131 LEU A O 1
ATOM 1079 N N . THR A 1 132 ? 5.968 3.180 -22.898 1.00 58.62 132 THR A N 1
ATOM 1080 C CA . THR A 1 132 ? 6.494 1.812 -23.013 1.00 58.62 132 THR A CA 1
ATOM 1081 C C . THR A 1 132 ? 6.155 1.024 -21.763 1.00 58.62 132 THR A C 1
ATOM 1083 O O . THR A 1 132 ? 6.434 1.495 -20.665 1.00 58.62 132 THR A O 1
ATOM 1086 N N . LEU A 1 133 ? 5.610 -0.178 -21.937 1.00 64.69 133 LEU A N 1
ATOM 1087 C CA . LEU A 1 133 ? 5.336 -1.108 -20.847 1.00 64.69 133 LEU A CA 1
ATOM 1088 C C . LEU A 1 133 ? 6.672 -1.554 -20.240 1.00 64.69 133 LEU A C 1
ATOM 1090 O O . LEU A 1 133 ? 7.493 -2.164 -20.925 1.00 64.69 133 LEU A O 1
ATOM 1094 N N . ALA A 1 134 ? 6.926 -1.165 -18.993 1.00 70.06 134 ALA A N 1
ATOM 1095 C CA . ALA A 1 134 ? 8.122 -1.591 -18.281 1.00 70.06 134 ALA A CA 1
ATOM 1096 C C . ALA A 1 134 ? 8.003 -3.071 -17.919 1.00 70.06 134 ALA A C 1
ATOM 1098 O O . ALA A 1 134 ? 6.983 -3.493 -17.379 1.00 70.06 134 ALA A O 1
ATOM 1099 N N . ASP A 1 135 ? 9.054 -3.843 -18.179 1.00 81.75 135 ASP A N 1
ATOM 1100 C CA . ASP A 1 135 ? 9.149 -5.180 -17.607 1.00 81.75 135 ASP A CA 1
ATOM 1101 C C . ASP A 1 135 ? 9.391 -5.111 -16.086 1.00 81.75 135 ASP A C 1
ATOM 1103 O O . ASP A 1 135 ? 9.731 -4.065 -15.518 1.00 81.75 135 ASP A O 1
ATOM 1107 N N . THR A 1 136 ? 9.241 -6.247 -15.409 1.00 85.12 136 THR A N 1
ATOM 1108 C CA . THR A 1 136 ? 9.387 -6.361 -13.951 1.00 85.12 136 THR A CA 1
ATOM 1109 C C . THR A 1 136 ? 10.752 -5.859 -13.452 1.00 85.12 136 THR A C 1
ATOM 1111 O O . THR A 1 136 ? 10.850 -5.312 -12.352 1.00 85.12 136 THR A O 1
ATOM 1114 N N . LYS A 1 137 ? 11.811 -5.975 -14.267 1.00 84.88 137 LYS A N 1
ATOM 1115 C CA . LYS A 1 137 ? 13.154 -5.486 -13.926 1.00 84.88 137 LYS A CA 1
ATOM 1116 C C . LYS A 1 137 ? 13.223 -3.961 -13.989 1.00 84.88 137 LYS A C 1
ATOM 1118 O O . LYS A 1 137 ? 13.736 -3.338 -13.068 1.00 84.88 137 LYS A O 1
ATOM 1123 N N . MET A 1 138 ? 12.663 -3.354 -15.029 1.00 83.75 138 MET A N 1
ATOM 1124 C CA . MET A 1 138 ? 12.560 -1.901 -15.154 1.00 83.75 138 MET A CA 1
ATOM 1125 C C . MET A 1 138 ? 11.710 -1.291 -14.034 1.00 83.75 138 MET A C 1
ATOM 1127 O O . MET A 1 138 ? 12.023 -0.195 -13.561 1.00 83.75 138 MET A O 1
ATOM 1131 N N . ILE A 1 139 ? 10.663 -1.995 -13.581 1.00 86.94 139 ILE A N 1
ATOM 1132 C CA . ILE A 1 139 ? 9.900 -1.601 -12.389 1.00 86.94 139 ILE A CA 1
ATOM 1133 C C . ILE A 1 139 ? 10.804 -1.597 -11.163 1.00 86.94 139 ILE A C 1
ATOM 1135 O O . ILE A 1 139 ? 10.889 -0.585 -10.469 1.00 86.94 139 ILE A O 1
ATOM 1139 N N . LEU A 1 140 ? 11.534 -2.686 -10.937 1.00 89.69 140 LEU A N 1
ATOM 1140 C CA . LEU A 1 140 ? 12.447 -2.812 -9.806 1.00 89.69 140 LEU A CA 1
ATOM 1141 C C . LEU A 1 140 ? 13.549 -1.735 -9.797 1.00 89.69 140 LEU A C 1
ATOM 1143 O O . LEU A 1 140 ? 13.849 -1.167 -8.743 1.00 89.69 140 LEU A O 1
ATOM 1147 N N . ASP A 1 141 ? 14.120 -1.423 -10.963 1.00 88.75 141 ASP A N 1
ATOM 1148 C CA . ASP A 1 141 ? 15.130 -0.370 -11.131 1.00 88.75 141 ASP A CA 1
ATOM 1149 C C . ASP A 1 141 ? 14.547 1.020 -10.826 1.00 88.75 141 ASP A C 1
ATOM 1151 O O . ASP A 1 141 ? 15.191 1.853 -10.182 1.00 88.75 141 ASP A O 1
ATOM 1155 N N . SER A 1 142 ? 13.296 1.262 -11.225 1.00 87.56 142 SER A N 1
ATOM 1156 C CA . SER A 1 142 ? 12.612 2.534 -10.969 1.00 87.56 142 SER A CA 1
ATOM 1157 C C . SER A 1 142 ? 12.309 2.762 -9.481 1.00 87.56 142 SER A C 1
ATOM 1159 O O . SER A 1 142 ? 12.191 3.904 -9.054 1.00 87.56 142 SER A O 1
ATOM 1161 N N . LEU A 1 143 ? 12.242 1.703 -8.668 1.00 91.19 143 LEU A N 1
ATOM 1162 C CA . LEU A 1 143 ? 11.947 1.760 -7.227 1.00 91.19 143 LEU A CA 1
ATOM 1163 C C . LEU A 1 143 ? 13.197 1.879 -6.342 1.00 91.19 143 LEU A C 1
ATOM 1165 O O . LEU A 1 143 ? 13.119 1.643 -5.137 1.00 91.19 143 LEU A O 1
ATOM 1169 N N . THR A 1 144 ? 14.347 2.239 -6.916 1.00 92.38 144 THR A N 1
ATOM 1170 C CA . THR A 1 144 ? 15.641 2.340 -6.216 1.00 92.38 144 THR A CA 1
ATOM 1171 C C . THR A 1 144 ? 15.534 3.107 -4.891 1.00 92.38 144 THR A C 1
ATOM 1173 O O . THR A 1 144 ? 15.961 2.595 -3.858 1.00 92.38 144 THR A O 1
ATOM 1176 N N . ASN A 1 145 ? 14.897 4.282 -4.870 1.00 92.88 145 ASN A N 1
ATOM 1177 C CA . ASN A 1 145 ? 14.801 5.081 -3.641 1.00 92.88 145 ASN A CA 1
ATOM 1178 C C . ASN A 1 145 ? 13.974 4.386 -2.554 1.00 92.88 145 ASN A C 1
ATOM 1180 O O . ASN A 1 145 ? 14.372 4.383 -1.393 1.00 92.88 145 ASN A O 1
ATOM 1184 N N . ILE A 1 146 ? 12.852 3.760 -2.924 1.00 93.38 146 ILE A N 1
ATOM 1185 C CA . ILE A 1 146 ? 12.014 3.000 -1.987 1.00 93.38 146 ILE A CA 1
ATOM 1186 C C . ILE A 1 146 ? 12.798 1.807 -1.435 1.00 93.38 146 ILE A C 1
ATOM 1188 O O . ILE A 1 146 ? 12.836 1.617 -0.220 1.00 93.38 146 ILE A O 1
ATOM 1192 N N . ARG A 1 147 ? 13.469 1.043 -2.305 1.00 94.56 147 ARG A N 1
ATOM 1193 C CA . ARG A 1 147 ? 14.239 -0.158 -1.936 1.00 94.56 147 ARG A CA 1
ATOM 1194 C C . ARG A 1 147 ? 15.366 0.151 -0.955 1.00 94.56 147 ARG A C 1
ATOM 1196 O O . ARG A 1 147 ? 15.566 -0.589 -0.001 1.00 94.56 147 ARG A O 1
ATOM 1203 N N . TYR A 1 148 ? 16.067 1.264 -1.152 1.00 93.25 148 TYR A N 1
ATOM 1204 C CA . TYR A 1 148 ? 17.195 1.661 -0.303 1.00 93.25 148 TYR A CA 1
ATOM 1205 C C . TYR A 1 148 ? 16.820 2.638 0.822 1.00 93.25 148 TYR A C 1
ATOM 1207 O O . TYR A 1 148 ? 17.701 3.127 1.525 1.00 93.25 148 TYR A O 1
ATOM 1215 N N . SER A 1 149 ? 15.529 2.920 1.024 1.00 94.94 149 SER A N 1
ATOM 1216 C CA . SER A 1 149 ? 15.062 3.847 2.066 1.00 94.94 149 SER A CA 1
ATOM 1217 C C . SER A 1 149 ? 15.179 3.301 3.494 1.00 94.94 149 SER A C 1
ATOM 1219 O O . SER A 1 149 ? 15.147 4.083 4.443 1.00 94.94 149 SER A O 1
ATOM 1221 N N . GLY A 1 150 ? 15.263 1.975 3.659 1.00 95.44 150 GLY A N 1
ATOM 1222 C CA . GLY A 1 150 ? 15.179 1.301 4.960 1.00 95.44 150 GLY A CA 1
ATOM 1223 C C . GLY A 1 150 ? 13.769 1.271 5.570 1.00 95.44 150 GLY A C 1
ATOM 1224 O O . GLY A 1 150 ? 13.622 0.900 6.730 1.00 95.44 150 GLY A O 1
ATOM 1225 N N . ILE A 1 151 ? 12.738 1.678 4.819 1.00 96.75 151 ILE A N 1
ATOM 1226 C CA . ILE A 1 151 ? 11.341 1.686 5.285 1.00 96.75 151 ILE A CA 1
ATOM 1227 C C . ILE A 1 151 ? 10.724 0.286 5.206 1.00 96.75 151 ILE A C 1
ATOM 1229 O O . ILE A 1 151 ? 10.094 -0.183 6.149 1.00 96.75 151 ILE A O 1
ATOM 1233 N N . LEU A 1 152 ? 10.873 -0.376 4.058 1.00 97.62 152 LEU A N 1
ATOM 1234 C CA . LEU A 1 152 ? 10.225 -1.656 3.796 1.00 97.62 152 LEU A CA 1
ATOM 1235 C C . LEU A 1 152 ? 11.040 -2.813 4.367 1.00 97.62 152 LEU A C 1
ATOM 1237 O O . LEU A 1 152 ? 12.261 -2.818 4.279 1.00 97.62 152 LEU A O 1
ATOM 1241 N N . SER A 1 153 ? 10.345 -3.833 4.861 1.00 97.62 153 SER A N 1
ATOM 1242 C CA . SER A 1 153 ? 10.909 -5.155 5.154 1.00 97.62 153 SER A CA 1
ATOM 1243 C C . SER A 1 153 ? 10.750 -6.115 3.972 1.00 97.62 153 SER A C 1
ATOM 1245 O O . SER A 1 153 ? 11.513 -7.068 3.844 1.00 97.62 153 SER A O 1
ATOM 1247 N N . GLU A 1 154 ? 9.764 -5.887 3.100 1.00 97.81 154 GLU A N 1
ATOM 1248 C CA . GLU A 1 154 ? 9.517 -6.736 1.934 1.00 97.81 154 GLU A CA 1
ATOM 1249 C C . GLU A 1 154 ? 8.930 -5.942 0.759 1.00 97.81 154 GLU A C 1
ATOM 1251 O O . GLU A 1 154 ? 8.020 -5.124 0.932 1.00 97.81 154 GLU A O 1
ATOM 1256 N N . LEU A 1 155 ? 9.427 -6.240 -0.443 1.00 97.06 155 LEU A N 1
ATOM 1257 C CA . LEU A 1 155 ? 8.863 -5.829 -1.726 1.00 97.06 155 LEU A CA 1
ATOM 1258 C C . LEU A 1 155 ? 8.554 -7.077 -2.555 1.00 97.06 155 LEU A C 1
ATOM 1260 O O . LEU A 1 155 ? 9.421 -7.924 -2.773 1.00 97.06 155 LEU A O 1
ATOM 1264 N N . THR A 1 156 ? 7.329 -7.169 -3.062 1.00 96.44 156 THR A N 1
ATOM 1265 C CA . THR A 1 156 ? 6.916 -8.233 -3.985 1.00 96.44 156 THR A CA 1
ATOM 1266 C C . THR A 1 156 ? 6.300 -7.653 -5.249 1.00 96.44 156 THR A C 1
ATOM 1268 O O . THR A 1 156 ? 5.619 -6.629 -5.192 1.00 96.44 156 THR A O 1
ATOM 1271 N N . ILE A 1 157 ? 6.539 -8.308 -6.386 1.00 94.44 157 ILE A N 1
ATOM 1272 C CA . ILE A 1 157 ? 5.973 -7.923 -7.684 1.00 94.44 157 ILE A CA 1
ATOM 1273 C C . ILE A 1 157 ? 5.405 -9.161 -8.375 1.00 94.44 157 ILE A C 1
ATOM 1275 O O . ILE A 1 157 ? 6.116 -10.166 -8.460 1.00 94.44 157 ILE A O 1
ATOM 1279 N N . ASN A 1 158 ? 4.166 -9.042 -8.864 1.00 92.81 158 ASN A N 1
ATOM 1280 C CA . ASN A 1 158 ? 3.386 -10.005 -9.647 1.00 92.81 158 ASN A CA 1
ATOM 1281 C C . ASN A 1 158 ? 3.292 -11.405 -9.027 1.00 92.81 158 ASN A C 1
ATOM 1283 O O . ASN A 1 158 ? 4.272 -12.155 -8.951 1.00 92.81 158 ASN A O 1
ATOM 1287 N N . ARG A 1 159 ? 2.086 -11.799 -8.622 1.00 94.38 159 ARG A N 1
ATOM 1288 C CA . ARG A 1 159 ? 1.806 -13.166 -8.177 1.00 94.38 159 ARG A CA 1
ATOM 1289 C C . ARG A 1 159 ? 1.802 -14.132 -9.362 1.00 94.38 159 ARG A C 1
ATOM 1291 O O . ARG A 1 159 ? 1.207 -13.888 -10.406 1.00 94.38 159 ARG A O 1
ATOM 1298 N N . LYS A 1 160 ? 2.444 -15.281 -9.178 1.00 92.62 160 LYS A N 1
ATOM 1299 C CA . LYS A 1 160 ? 2.423 -16.412 -10.109 1.00 92.62 160 LYS A CA 1
ATOM 1300 C C . LYS A 1 160 ? 1.318 -17.393 -9.726 1.00 92.62 160 LYS A C 1
ATOM 1302 O O . LYS A 1 160 ? 0.884 -17.462 -8.578 1.00 92.62 160 LYS A O 1
ATOM 1307 N N . ILE A 1 161 ? 0.907 -18.215 -10.691 1.00 88.75 161 ILE A N 1
ATOM 1308 C CA . ILE A 1 161 ? -0.135 -19.246 -10.516 1.00 88.75 161 ILE A CA 1
ATOM 1309 C C . ILE A 1 161 ? 0.242 -20.271 -9.430 1.00 88.75 161 ILE A C 1
ATOM 1311 O O . ILE A 1 161 ? -0.630 -20.835 -8.777 1.00 88.75 161 ILE A O 1
ATOM 1315 N N . ASP A 1 162 ? 1.537 -20.498 -9.210 1.00 90.19 162 ASP A N 1
ATOM 1316 C CA . ASP A 1 162 ? 2.067 -21.397 -8.179 1.00 90.19 162 ASP A CA 1
ATOM 1317 C C . ASP A 1 162 ? 2.087 -20.779 -6.763 1.00 90.19 162 ASP A C 1
ATOM 1319 O O . ASP A 1 162 ? 2.552 -21.418 -5.819 1.00 90.19 162 ASP A O 1
ATOM 1323 N N . GLY A 1 163 ? 1.591 -19.547 -6.600 1.00 84.50 163 GLY A N 1
ATOM 1324 C CA . GLY A 1 163 ? 1.594 -18.807 -5.338 1.00 84.50 163 GLY A CA 1
ATOM 1325 C C . GLY A 1 163 ? 2.927 -18.130 -5.002 1.00 84.50 163 GLY A C 1
ATOM 1326 O O . GLY A 1 163 ? 3.029 -17.484 -3.958 1.00 84.50 163 GLY A O 1
ATOM 1327 N N . CYS A 1 164 ? 3.945 -18.251 -5.862 1.00 92.12 164 CYS A N 1
ATOM 1328 C CA . CYS A 1 164 ? 5.186 -17.489 -5.749 1.00 92.12 164 CYS A CA 1
ATOM 1329 C C . CYS A 1 164 ? 5.029 -16.080 -6.344 1.00 92.12 164 CYS A C 1
ATOM 1331 O O . CYS A 1 164 ? 3.993 -15.727 -6.901 1.00 92.12 164 CYS A O 1
ATOM 1333 N N . TYR A 1 165 ? 6.089 -15.275 -6.255 1.00 93.38 165 TYR A N 1
ATOM 1334 C CA . TYR A 1 165 ? 6.163 -13.966 -6.906 1.00 93.38 165 TYR A CA 1
ATOM 1335 C C . TYR A 1 165 ? 7.173 -13.987 -8.060 1.00 93.38 165 TYR A C 1
ATOM 1337 O O . TYR A 1 165 ? 8.098 -14.813 -8.090 1.00 93.38 165 TYR A O 1
ATOM 1345 N N . GLU A 1 166 ? 7.017 -13.093 -9.034 1.00 94.12 166 GLU A N 1
ATOM 1346 C CA . GLU A 1 166 ? 8.071 -12.819 -10.016 1.00 94.12 166 GLU A CA 1
ATOM 1347 C C . GLU A 1 166 ? 9.298 -12.225 -9.345 1.00 94.12 166 GLU A C 1
ATOM 1349 O O . GLU A 1 166 ? 10.405 -12.719 -9.557 1.00 94.12 166 GLU A O 1
ATOM 1354 N N . ILE A 1 167 ? 9.081 -11.235 -8.481 1.00 94.38 167 ILE A N 1
ATOM 1355 C CA . ILE A 1 167 ? 10.108 -10.660 -7.619 1.00 94.38 167 ILE A CA 1
ATOM 1356 C C . ILE A 1 167 ? 9.653 -10.751 -6.171 1.00 94.38 167 ILE A C 1
ATOM 1358 O O . ILE A 1 167 ? 8.519 -10.410 -5.835 1.00 94.38 167 ILE A O 1
ATOM 1362 N N . LYS A 1 168 ? 10.576 -11.172 -5.309 1.00 95.44 168 LYS A N 1
ATOM 1363 C CA . LYS A 1 168 ? 10.456 -11.094 -3.859 1.00 95.44 168 LYS A CA 1
ATOM 1364 C C . LYS A 1 168 ? 11.799 -10.652 -3.286 1.00 95.44 168 LYS A C 1
ATOM 1366 O O . LYS A 1 168 ? 12.755 -11.423 -3.314 1.00 95.44 168 LYS A O 1
ATOM 1371 N N . GLU A 1 169 ? 11.861 -9.427 -2.781 1.00 95.50 169 GLU A N 1
ATOM 1372 C CA . GLU A 1 169 ? 13.009 -8.897 -2.045 1.00 95.50 169 GLU A CA 1
ATOM 1373 C C . GLU A 1 169 ? 12.631 -8.729 -0.574 1.00 95.50 169 GLU A C 1
ATOM 1375 O O . GLU A 1 169 ? 11.586 -8.165 -0.250 1.00 95.50 169 GLU A O 1
ATOM 1380 N N . SER A 1 170 ? 13.490 -9.219 0.316 1.00 95.75 170 SER A N 1
ATOM 1381 C CA . SER A 1 170 ? 13.390 -8.983 1.754 1.00 95.75 170 SER A CA 1
ATOM 1382 C C . SER A 1 170 ? 14.559 -8.108 2.187 1.00 95.75 170 SER A C 1
ATOM 1384 O O . SER A 1 170 ? 15.695 -8.343 1.771 1.00 95.75 170 SER A O 1
ATOM 1386 N N . PHE A 1 171 ? 14.275 -7.113 3.016 1.00 93.75 171 PHE A N 1
ATOM 1387 C CA . PHE A 1 171 ? 15.249 -6.144 3.506 1.00 93.75 171 PHE A CA 1
ATOM 1388 C C . PHE A 1 171 ? 15.498 -6.383 5.000 1.00 93.75 171 PHE A C 1
ATOM 1390 O O . PHE A 1 171 ? 14.584 -6.787 5.724 1.00 93.75 171 PHE A O 1
ATOM 1397 N N . ALA A 1 172 ? 16.751 -6.202 5.422 1.00 74.75 172 ALA A N 1
ATOM 1398 C CA . ALA A 1 172 ? 17.223 -6.447 6.785 1.00 74.75 172 ALA A CA 1
ATOM 1399 C C . ALA A 1 172 ? 17.205 -5.174 7.637 1.00 74.75 172 ALA A C 1
ATOM 1401 O O . ALA A 1 172 ? 17.486 -4.094 7.070 1.00 74.75 172 ALA A O 1
#

Foldseek 3Di:
DPPPPLDAPLVVLLVQLQVLLVVVVVVDADQEAEDEQADHPDQDDDDSADPSSQSSQQNHQEYEYENHPSCLQVLLPHDNPQHAEYEYEPDEDDLVSVVSNCVSRLVHYAEYEYAHYAYFDQPCPDPDRDGDGDDPVSVVVSNVCVVPVPRYQWYFYHADPVRDTPDIDGDD

Nearest PDB structures (foldseek):
  1b54-assembly1_A  TM=3.587E-01  e=6.726E-02  Saccharomyces cerevisiae
  3k5p-assembly1_A  TM=3.498E-01  e=2.791E-01  Brucella abortus 2308
  3eua-assembly4_G  TM=2.679E-01  e=2.150E+00  Bacillus subtilis

Solvent-accessible surface area (backbone atoms only — not comparab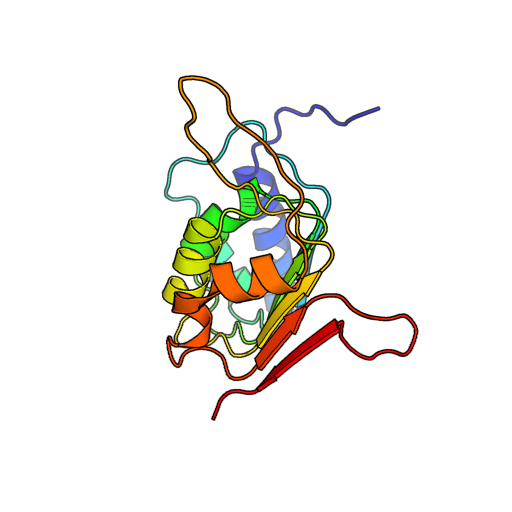le to full-atom values): 9737 Å² total; per-residue (Å²): 134,80,84,82,61,94,63,52,52,68,57,57,51,50,53,51,18,50,53,43,41,55,40,38,78,75,75,47,80,56,44,68,49,77,47,66,73,45,79,53,93,59,73,83,82,78,85,82,74,42,73,55,45,40,62,32,34,44,57,20,28,28,42,34,40,30,41,28,74,65,50,55,70,53,57,41,73,40,65,46,81,40,26,30,36,42,36,43,23,58,32,75,50,54,62,72,59,52,45,51,32,51,62,64,40,41,91,42,34,31,36,42,39,40,30,65,61,38,40,67,49,84,51,73,69,77,94,48,81,47,80,49,82,44,50,76,64,56,50,57,63,67,39,47,67,58,73,73,62,74,41,48,42,32,43,36,33,35,79,43,98,86,73,48,55,78,40,77,50,76,52,135

pLDDT: mean 83.14, std 15.81, range [32.66, 98.44]

Organism: NCBI:txid1034303

Sequence (172 aa):
MLLDGQLSFPRQVEVMATAIAAAKRYRVAIHTLIISGFYPRVLCQSRLVTDIISEAFSDVKELQLHDSPAILNFFEQCPLPQLERFEIGCYWMSVSHLERFIYAHARTIKFLHLEDIWLFRENREGNILNLTLADTKMILDSLTNIRYSGILSELTINRKIDGCYEIKESFA

Secondary structure (DSSP, 8-state):
--------HHHHHHHHHHHHHHHHHTT----EEEEES---SS---S----HHHHHHTTT--EEEEES-GGGHHHHHHS--TT--EEEEEEEEE-HHHHHHHHHHTTTT--EEEEEEEEE----EETTEE------HHHHHHHTHHHHTSS--SEEEEEE-TTS-EEEEEE--

Radius of gyration: 17.04 Å; Cα contacts (8 Å, 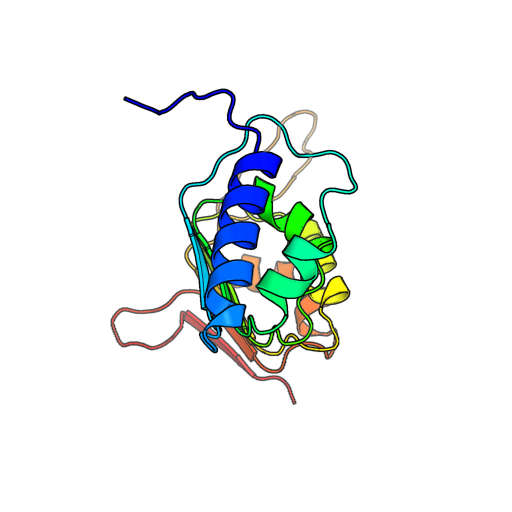|Δi|>4): 287; chains: 1; bounding box: 41×41×47 Å

Mean predicted aligned error: 7.34 Å